Protein AF-A0A8D2DQ46-F1 (afdb_monomer_lite)

Sequence (58 aa):
MLSPMANIILNGEKLKAFPLKTGTRQGSRSETGDIAIRDLQLYYKAIVTKTAWYWYQN

pLDDT: mean 70.68, std 15.44, range [43.56, 95.5]

Structure (mmCIF, N/CA/C/O backbone):
data_AF-A0A8D2DQ46-F1
#
_entry.id   AF-A0A8D2DQ46-F1
#
loop_
_atom_site.group_PDB
_atom_site.id
_atom_site.type_symbol
_atom_site.label_atom_id
_atom_site.label_alt_id
_atom_site.label_comp_id
_atom_site.label_asym_id
_atom_site.label_entity_id
_atom_site.label_seq_id
_atom_site.pdbx_PDB_ins_code
_atom_site.Cartn_x
_atom_site.Cartn_y
_atom_site.Cartn_z
_atom_site.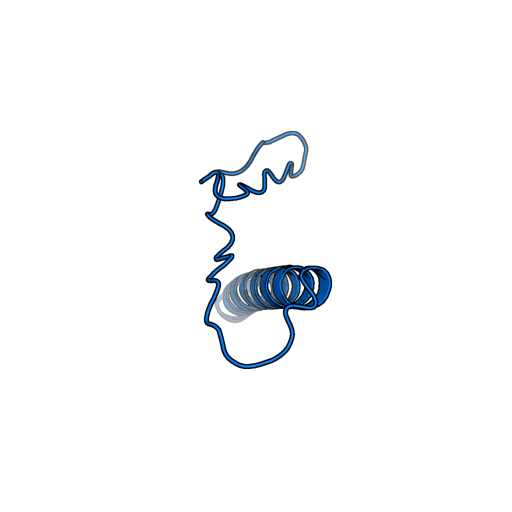occupancy
_atom_site.B_iso_or_equiv
_atom_site.auth_seq_id
_atom_site.auth_comp_id
_atom_site.auth_asym_id
_atom_site.auth_atom_id
_atom_site.pdbx_PDB_model_num
ATOM 1 N N . MET A 1 1 ? 11.099 11.970 -24.312 1.00 44.03 1 MET A N 1
ATOM 2 C CA . MET A 1 1 ? 11.373 11.248 -23.051 1.00 44.03 1 MET A CA 1
ATOM 3 C C . MET A 1 1 ? 10.072 11.209 -22.259 1.00 44.03 1 MET A C 1
ATOM 5 O O . MET A 1 1 ? 9.727 12.199 -21.634 1.00 44.03 1 MET A O 1
ATOM 9 N N . LEU A 1 2 ? 9.271 10.152 -22.419 1.00 50.59 2 LEU A N 1
ATOM 10 C CA . LEU A 1 2 ? 7.942 10.051 -21.803 1.00 50.59 2 LEU A CA 1
ATOM 11 C C . LEU A 1 2 ? 8.083 9.352 -20.447 1.00 50.59 2 LEU A C 1
ATOM 13 O O . LEU A 1 2 ? 8.498 8.198 -20.399 1.00 50.59 2 LEU A O 1
ATOM 17 N N . SER A 1 3 ? 7.779 10.049 -19.351 1.00 54.34 3 SER A N 1
ATOM 18 C CA . SER A 1 3 ? 7.659 9.411 -18.038 1.00 54.34 3 SER A CA 1
ATOM 19 C C . SER A 1 3 ? 6.401 8.537 -18.022 1.00 54.34 3 SER A C 1
ATOM 21 O O . SER A 1 3 ? 5.326 9.044 -18.351 1.00 54.34 3 SER A O 1
ATOM 23 N N . PRO A 1 4 ? 6.485 7.255 -17.637 1.00 58.28 4 PRO A N 1
ATOM 24 C CA . PRO A 1 4 ? 5.292 6.441 -17.474 1.00 58.28 4 PRO A CA 1
ATOM 25 C C . PRO A 1 4 ? 4.472 6.965 -16.288 1.00 58.28 4 PRO A C 1
ATOM 27 O O . PRO A 1 4 ? 4.955 7.063 -15.159 1.00 58.28 4 PRO A O 1
ATOM 30 N N . MET A 1 5 ? 3.220 7.329 -16.557 1.00 58.59 5 MET A N 1
ATOM 31 C CA . MET A 1 5 ? 2.242 7.714 -15.542 1.00 58.59 5 MET A CA 1
ATOM 32 C C . MET A 1 5 ? 1.308 6.536 -15.279 1.00 58.59 5 MET A C 1
ATOM 34 O O . MET A 1 5 ? 0.631 6.065 -16.193 1.00 58.59 5 MET A O 1
ATOM 38 N N . ALA A 1 6 ? 1.253 6.070 -14.031 1.00 64.31 6 ALA A N 1
ATOM 39 C CA . ALA A 1 6 ? 0.275 5.070 -13.625 1.00 64.31 6 ALA A CA 1
ATOM 40 C C . ALA A 1 6 ? -1.066 5.742 -13.306 1.00 64.31 6 ALA A C 1
ATOM 42 O O . ALA A 1 6 ? -1.119 6.736 -12.581 1.00 64.31 6 ALA A O 1
ATOM 43 N N . ASN A 1 7 ? -2.151 5.178 -13.835 1.00 63.88 7 ASN A N 1
ATOM 44 C CA . ASN A 1 7 ? -3.520 5.553 -13.498 1.00 63.88 7 ASN A CA 1
ATOM 45 C C . ASN A 1 7 ? -4.152 4.384 -12.738 1.00 63.88 7 ASN A C 1
ATOM 47 O O . ASN A 1 7 ? -4.181 3.274 -13.263 1.00 63.88 7 ASN A O 1
ATOM 51 N N . ILE A 1 8 ? -4.655 4.627 -11.528 1.00 66.62 8 ILE A N 1
ATOM 52 C CA . ILE A 1 8 ? -5.316 3.605 -10.703 1.00 66.62 8 ILE A CA 1
ATOM 53 C C . ILE A 1 8 ? -6.794 3.987 -10.575 1.00 66.62 8 ILE A C 1
ATOM 55 O O . ILE A 1 8 ? -7.108 5.137 -10.262 1.00 66.62 8 ILE A O 1
ATOM 59 N N . ILE A 1 9 ? -7.692 3.036 -10.847 1.00 73.88 9 ILE A N 1
ATOM 60 C CA . ILE A 1 9 ? -9.144 3.185 -10.677 1.00 73.88 9 ILE A CA 1
ATOM 61 C C . ILE A 1 9 ? -9.539 2.403 -9.424 1.00 73.88 9 ILE A C 1
ATOM 63 O O . ILE A 1 9 ? -9.319 1.194 -9.369 1.00 73.88 9 ILE A O 1
ATOM 67 N N . LEU A 1 10 ? -10.112 3.077 -8.428 1.00 60.62 10 LEU A N 1
ATOM 68 C CA . LEU A 1 10 ? -10.633 2.462 -7.208 1.00 60.62 10 LEU A CA 1
ATOM 69 C C . LEU A 1 10 ? -12.138 2.709 -7.146 1.00 60.62 10 LEU A C 1
ATOM 71 O O . LEU A 1 10 ? -12.563 3.857 -7.146 1.00 60.62 10 LEU A O 1
ATOM 75 N N . ASN A 1 11 ? -12.946 1.648 -7.097 1.00 61.56 11 ASN A N 1
ATOM 76 C CA . ASN A 1 11 ? -14.410 1.750 -6.995 1.00 61.56 11 ASN A CA 1
ATOM 77 C C . ASN A 1 11 ? -15.053 2.651 -8.075 1.00 61.56 11 ASN A C 1
ATOM 79 O O . ASN A 1 11 ? -16.050 3.317 -7.824 1.00 61.56 11 ASN A O 1
ATOM 83 N N . GLY A 1 12 ? -14.466 2.696 -9.276 1.00 77.25 12 GLY A N 1
ATOM 84 C CA . GLY A 1 12 ? -14.912 3.564 -10.375 1.00 77.25 12 GLY A CA 1
ATOM 85 C C . GLY A 1 12 ? -14.360 4.994 -10.335 1.00 77.25 12 GLY A C 1
ATOM 86 O O . GLY A 1 12 ? -14.483 5.713 -11.324 1.00 77.25 12 GLY A O 1
ATOM 87 N N . GLU A 1 13 ? -13.677 5.393 -9.261 1.00 71.06 13 GLU A N 1
ATOM 88 C CA . GLU A 1 13 ? -13.022 6.694 -9.150 1.00 71.06 13 GLU A CA 1
ATOM 89 C C . GLU A 1 13 ? -11.553 6.610 -9.577 1.00 71.06 13 GLU A C 1
ATOM 91 O O . GLU A 1 13 ? -10.758 5.807 -9.079 1.00 71.06 13 GLU A O 1
ATOM 96 N N . LYS A 1 14 ? -11.172 7.457 -10.536 1.00 69.19 14 LYS A N 1
ATOM 97 C CA . LYS A 1 14 ? -9.797 7.550 -11.027 1.00 69.19 14 LYS A CA 1
ATOM 98 C C . LYS A 1 14 ? -8.980 8.434 -10.088 1.00 69.19 14 LYS A C 1
ATOM 100 O O . LYS A 1 14 ? -9.213 9.640 -10.007 1.00 69.19 14 LYS A O 1
ATOM 105 N N . LEU A 1 15 ? -7.989 7.854 -9.419 1.00 67.00 15 LEU A N 1
ATOM 106 C CA . LEU A 1 15 ? -7.086 8.606 -8.548 1.00 67.00 15 LEU A CA 1
ATOM 107 C C . LEU A 1 15 ? -6.012 9.338 -9.368 1.00 67.00 15 LEU A C 1
ATOM 109 O O . LEU A 1 15 ? -5.656 8.923 -10.476 1.00 67.00 15 LEU A O 1
ATOM 113 N N . LYS A 1 16 ? -5.505 10.459 -8.831 1.00 63.91 16 LYS A N 1
ATOM 114 C CA . LYS A 1 16 ? -4.492 11.283 -9.510 1.00 63.91 16 LYS A CA 1
ATOM 115 C C . LYS A 1 16 ? -3.244 10.464 -9.841 1.00 63.91 16 LYS A C 1
ATOM 117 O O . LYS A 1 16 ? -2.743 9.709 -9.014 1.00 63.91 16 LYS A O 1
ATOM 122 N N . ALA A 1 17 ? -2.734 10.679 -11.052 1.00 60.12 17 ALA A N 1
ATOM 123 C CA . ALA A 1 17 ? -1.528 10.036 -11.544 1.00 60.12 17 ALA A CA 1
ATOM 124 C C . ALA A 1 17 ? -0.315 10.445 -10.699 1.00 60.12 17 ALA A C 1
ATOM 126 O O . ALA A 1 17 ? -0.027 11.636 -10.549 1.00 60.12 17 ALA A O 1
ATOM 127 N N . PHE A 1 18 ? 0.409 9.454 -10.182 1.00 68.19 18 PHE A N 1
ATOM 128 C CA . PHE A 1 18 ? 1.711 9.665 -9.562 1.00 68.19 18 PHE A CA 1
ATOM 129 C C . PHE A 1 18 ? 2.809 9.363 -10.588 1.00 68.19 18 PHE A C 1
ATOM 131 O O . PHE A 1 18 ? 2.701 8.379 -11.328 1.00 68.19 18 PHE A O 1
ATOM 138 N N . PRO A 1 19 ? 3.862 10.196 -10.670 1.00 60.69 19 PRO A N 1
ATOM 139 C CA . PRO A 1 19 ? 4.981 9.922 -11.555 1.00 60.69 19 PRO A CA 1
ATOM 140 C C . PRO A 1 19 ? 5.726 8.692 -11.030 1.00 60.69 19 PRO A C 1
ATOM 142 O O . PRO A 1 19 ? 6.338 8.749 -9.962 1.00 60.69 19 PRO A O 1
ATOM 145 N N . LEU A 1 20 ? 5.691 7.584 -11.775 1.00 65.81 20 LEU A N 1
ATOM 146 C CA . LEU A 1 20 ? 6.568 6.456 -11.485 1.00 65.81 20 LEU A CA 1
ATOM 147 C C . LEU A 1 20 ? 7.992 6.911 -11.791 1.00 65.81 20 LEU A C 1
ATOM 149 O O . LEU A 1 20 ? 8.299 7.331 -12.913 1.00 65.81 20 LEU A O 1
ATOM 153 N N . LYS A 1 21 ? 8.863 6.900 -10.779 1.00 62.91 21 LYS A N 1
ATOM 154 C CA . LYS A 1 21 ? 10.250 7.328 -10.950 1.00 62.91 21 LYS A CA 1
ATOM 155 C C . LYS A 1 21 ? 11.017 6.245 -11.700 1.00 62.91 21 LYS A C 1
ATOM 157 O O . LYS A 1 21 ? 11.758 5.472 -11.106 1.00 62.91 21 LYS A O 1
ATOM 162 N N . THR A 1 22 ? 10.921 6.236 -13.025 1.00 53.84 22 THR A N 1
ATOM 163 C CA . THR A 1 22 ? 11.888 5.535 -13.876 1.00 53.84 22 THR A CA 1
ATOM 164 C C . THR A 1 22 ? 13.152 6.383 -13.977 1.00 53.84 22 THR A C 1
ATOM 166 O O . THR A 1 22 ? 13.446 6.990 -15.005 1.00 53.84 22 THR A O 1
ATOM 169 N N . GLY A 1 23 ? 13.875 6.511 -12.866 1.00 49.78 23 GLY A N 1
ATOM 170 C CA . GLY A 1 23 ? 15.208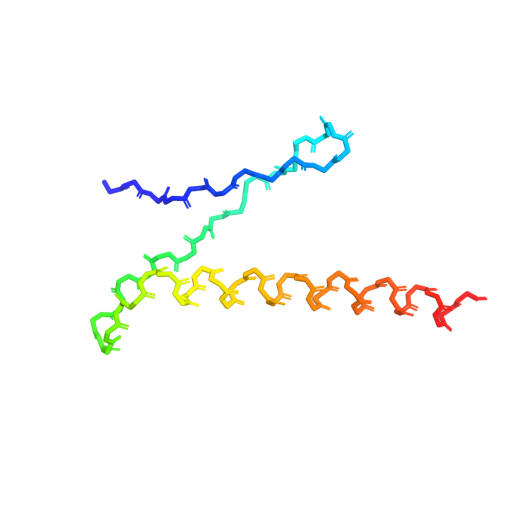 7.089 -12.894 1.00 49.78 23 GLY A CA 1
ATOM 171 C C . GLY A 1 23 ? 16.153 6.084 -13.537 1.00 49.78 23 GLY A C 1
ATOM 172 O O . GLY A 1 23 ? 16.525 5.108 -12.893 1.00 49.78 23 GLY A O 1
ATOM 173 N N . THR A 1 24 ? 16.576 6.315 -14.780 1.00 49.41 24 THR A N 1
ATOM 174 C CA . THR A 1 24 ? 17.785 5.691 -15.334 1.00 49.41 24 THR A CA 1
ATOM 175 C C . THR A 1 24 ? 18.993 6.209 -14.556 1.00 49.41 24 THR A C 1
ATOM 177 O O . THR A 1 24 ? 19.705 7.107 -15.001 1.00 49.41 24 THR A O 1
ATOM 180 N N . ARG A 1 25 ? 19.222 5.676 -13.354 1.00 50.50 25 ARG A N 1
ATOM 181 C CA . ARG A 1 25 ? 20.536 5.727 -12.721 1.00 50.50 25 ARG A CA 1
ATOM 182 C C . ARG A 1 25 ? 21.312 4.545 -13.280 1.00 50.50 25 ARG A C 1
ATOM 184 O O . ARG A 1 25 ? 21.048 3.397 -12.943 1.00 50.50 25 ARG A O 1
ATOM 191 N N . GLN A 1 26 ? 22.221 4.844 -14.200 1.00 56.59 26 GLN A N 1
ATOM 192 C CA . GLN A 1 26 ? 23.218 3.909 -14.697 1.00 56.59 26 GLN A CA 1
ATOM 193 C C . GLN A 1 26 ? 24.024 3.406 -13.491 1.00 56.59 26 GLN A C 1
ATOM 195 O O . GLN A 1 26 ? 24.814 4.142 -12.906 1.00 56.59 26 GLN A O 1
ATOM 200 N N . GLY A 1 27 ? 23.714 2.187 -13.051 1.00 47.28 27 GLY A N 1
ATOM 201 C CA . GLY A 1 27 ? 24.249 1.601 -11.827 1.00 47.28 27 GLY A CA 1
ATOM 202 C C . GLY A 1 27 ? 23.366 0.463 -11.323 1.00 47.28 27 GLY A C 1
ATOM 203 O O . GLY A 1 27 ? 22.636 0.632 -10.355 1.00 47.28 27 GLY A O 1
ATOM 204 N N . SER A 1 28 ? 23.485 -0.692 -11.983 1.00 46.91 28 SER A N 1
ATOM 205 C CA . SER A 1 28 ? 22.848 -1.996 -11.718 1.00 46.91 28 SER A CA 1
ATOM 206 C C . SER A 1 28 ? 21.396 -2.188 -12.202 1.00 46.91 28 SER A C 1
ATOM 208 O O . SER A 1 28 ? 20.475 -1.478 -11.822 1.00 46.91 28 SER A O 1
ATOM 210 N N . ARG A 1 29 ? 21.277 -3.169 -13.112 1.00 43.56 29 ARG A N 1
ATOM 211 C CA . ARG A 1 29 ? 20.103 -3.817 -13.727 1.00 43.56 29 ARG A CA 1
ATOM 212 C C . ARG A 1 29 ? 18.732 -3.238 -13.369 1.00 43.56 29 ARG A C 1
ATOM 214 O O . ARG A 1 29 ? 18.116 -3.569 -12.365 1.00 43.56 29 ARG A O 1
ATOM 221 N N . SER A 1 30 ? 18.218 -2.456 -14.307 1.00 60.19 30 SER A N 1
ATOM 222 C CA . SER A 1 30 ? 16.799 -2.193 -14.487 1.00 60.19 30 SER A CA 1
ATOM 223 C C . SER A 1 30 ? 16.069 -3.476 -14.897 1.00 60.19 30 SER A C 1
ATOM 225 O O . SER A 1 30 ? 15.840 -3.721 -16.080 1.00 60.19 30 SER A O 1
ATOM 227 N N . GLU A 1 31 ? 15.679 -4.282 -13.916 1.00 58.41 31 GLU A N 1
ATOM 228 C CA . GLU A 1 31 ? 14.503 -5.142 -14.036 1.00 58.41 31 GLU A CA 1
ATOM 229 C C . GLU A 1 31 ? 13.301 -4.214 -13.840 1.00 58.41 31 GLU A C 1
ATOM 231 O O . GLU A 1 31 ? 12.805 -4.008 -12.739 1.00 58.41 31 GLU A O 1
ATOM 236 N N . THR A 1 32 ? 12.910 -3.516 -14.911 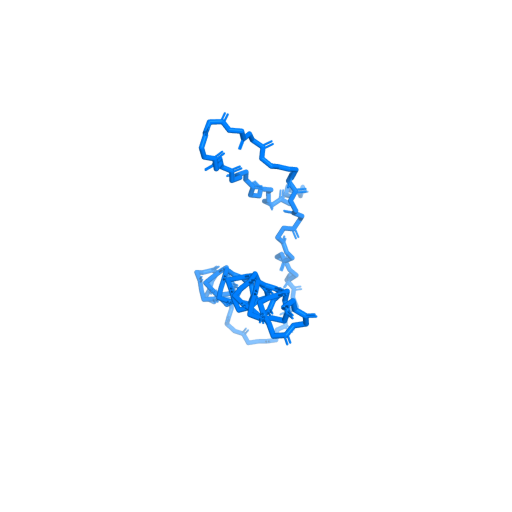1.00 59.03 32 THR A N 1
ATOM 237 C CA . THR A 1 32 ? 11.865 -2.473 -14.917 1.00 59.03 32 THR A CA 1
ATOM 238 C C . THR A 1 32 ? 10.555 -2.918 -14.239 1.00 59.03 32 THR A C 1
ATOM 240 O O . THR A 1 32 ? 9.817 -2.074 -13.731 1.00 59.03 32 THR A O 1
ATOM 243 N N . GLY A 1 33 ? 10.292 -4.229 -14.171 1.00 62.47 33 GLY A N 1
ATOM 244 C CA . GLY A 1 33 ? 9.198 -4.818 -13.394 1.00 62.47 33 GLY A CA 1
ATOM 245 C C . GLY A 1 33 ? 9.384 -4.721 -11.875 1.00 62.47 33 GLY A C 1
ATOM 246 O O . GLY A 1 33 ? 8.456 -4.318 -11.180 1.00 62.47 33 GLY A O 1
ATOM 247 N N . ASP A 1 34 ? 10.578 -4.992 -11.350 1.00 65.56 34 ASP A N 1
ATOM 248 C CA . ASP A 1 34 ? 10.849 -5.045 -9.907 1.00 65.56 34 ASP A CA 1
ATOM 249 C C . ASP A 1 34 ? 10.752 -3.681 -9.228 1.00 65.56 34 ASP A C 1
ATOM 251 O O . ASP A 1 34 ? 10.283 -3.571 -8.094 1.00 65.56 34 ASP A O 1
ATOM 255 N N . ILE A 1 35 ? 11.161 -2.617 -9.921 1.00 68.12 35 ILE A N 1
ATOM 256 C CA . ILE A 1 35 ? 11.057 -1.248 -9.399 1.00 68.12 35 ILE A CA 1
ATOM 257 C C . ILE A 1 35 ? 9.580 -0.848 -9.278 1.00 68.12 35 ILE A C 1
ATOM 259 O O . ILE A 1 35 ? 9.167 -0.345 -8.234 1.00 68.12 35 ILE A O 1
ATOM 263 N N . ALA A 1 36 ? 8.770 -1.140 -10.301 1.00 75.44 36 ALA A N 1
ATOM 264 C CA . ALA A 1 36 ? 7.332 -0.874 -10.276 1.00 75.44 36 ALA A CA 1
ATOM 265 C C . ALA A 1 36 ? 6.606 -1.719 -9.212 1.00 75.44 36 ALA A C 1
ATOM 267 O O . ALA A 1 36 ? 5.743 -1.207 -8.496 1.00 75.44 36 ALA A O 1
ATOM 268 N N . ILE A 1 37 ? 6.990 -2.992 -9.057 1.00 75.31 37 ILE A N 1
ATOM 269 C CA . ILE A 1 37 ? 6.472 -3.877 -8.004 1.00 75.31 37 ILE A CA 1
ATOM 270 C C . ILE A 1 37 ? 6.832 -3.329 -6.619 1.00 75.31 37 ILE A C 1
ATOM 272 O O . ILE A 1 37 ? 5.979 -3.301 -5.729 1.00 75.31 37 ILE A O 1
ATOM 276 N N . ARG A 1 38 ? 8.062 -2.838 -6.427 1.00 79.00 38 ARG A N 1
ATOM 277 C CA . ARG A 1 38 ? 8.504 -2.256 -5.154 1.00 79.00 38 ARG A CA 1
ATOM 278 C C . ARG A 1 38 ? 7.739 -0.981 -4.802 1.00 79.00 38 ARG A C 1
ATOM 280 O O . ARG A 1 38 ? 7.324 -0.833 -3.653 1.00 79.00 38 ARG A O 1
ATOM 287 N N . ASP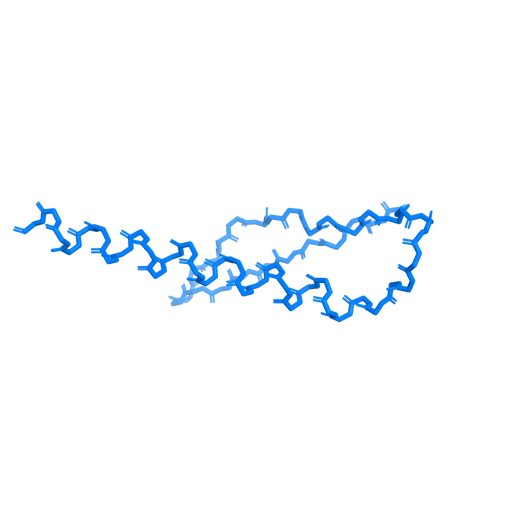 A 1 39 ? 7.496 -0.103 -5.772 1.00 77.62 39 ASP A N 1
ATOM 288 C CA . ASP A 1 39 ? 6.702 1.114 -5.566 1.00 77.62 39 ASP A CA 1
ATOM 289 C C . ASP A 1 39 ? 5.239 0.787 -5.206 1.00 77.62 39 ASP A C 1
ATOM 291 O O . ASP A 1 39 ? 4.678 1.386 -4.282 1.00 77.62 39 ASP A O 1
ATOM 295 N N . LEU A 1 40 ? 4.637 -0.221 -5.851 1.00 82.19 40 LEU A N 1
ATOM 296 C CA . LEU A 1 40 ? 3.290 -0.698 -5.514 1.00 82.19 40 LEU A CA 1
ATOM 297 C C . LEU A 1 40 ? 3.226 -1.311 -4.104 1.00 82.19 40 LEU A C 1
ATOM 299 O O . LEU A 1 40 ? 2.290 -1.041 -3.348 1.00 82.19 40 LEU A O 1
ATOM 303 N N . GLN A 1 41 ? 4.232 -2.101 -3.719 1.00 86.56 41 GLN A N 1
ATOM 304 C CA . GLN A 1 41 ? 4.320 -2.667 -2.370 1.00 86.56 41 GLN A CA 1
ATOM 305 C C . GLN A 1 41 ? 4.457 -1.582 -1.293 1.00 86.56 41 GLN A C 1
ATOM 307 O O . GLN A 1 41 ? 3.822 -1.682 -0.240 1.00 86.56 41 GLN A O 1
ATOM 312 N N . LEU A 1 42 ? 5.259 -0.540 -1.540 1.00 86.75 42 LEU A N 1
ATOM 313 C CA . LEU A 1 42 ? 5.393 0.598 -0.624 1.00 86.75 42 LEU A CA 1
ATOM 314 C C . LEU A 1 42 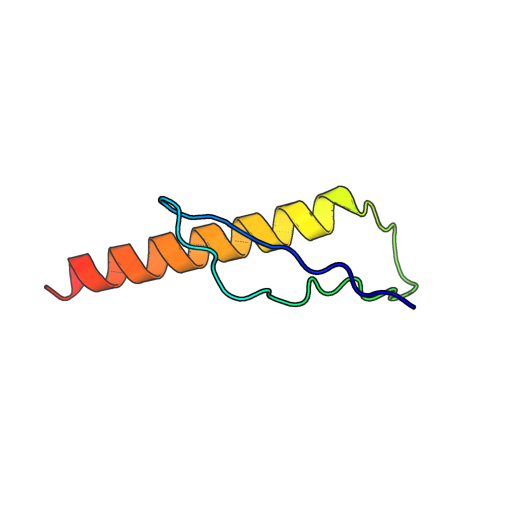? 4.072 1.362 -0.480 1.00 86.75 42 LEU A C 1
ATOM 316 O O . LEU A 1 42 ? 3.685 1.702 0.639 1.00 86.75 42 LEU A O 1
ATOM 320 N N . TYR A 1 43 ? 3.353 1.575 -1.583 1.00 84.75 43 TYR A N 1
ATOM 321 C CA . TYR A 1 43 ? 2.037 2.212 -1.572 1.00 84.75 43 TYR A CA 1
ATOM 322 C C . TYR A 1 43 ? 1.012 1.419 -0.751 1.00 84.75 43 TYR A C 1
ATOM 324 O O . TYR A 1 43 ? 0.348 1.986 0.121 1.00 84.75 43 TYR A O 1
ATOM 332 N N . TYR A 1 44 ? 0.927 0.102 -0.963 1.00 90.75 44 TYR A N 1
ATOM 333 C CA . TYR A 1 44 ? 0.025 -0.754 -0.191 1.00 90.75 44 TYR A CA 1
ATOM 334 C C . TYR A 1 44 ? 0.360 -0.723 1.307 1.00 90.75 44 TYR A C 1
ATOM 336 O O . TYR A 1 44 ? -0.527 -0.516 2.136 1.00 90.75 44 TYR A O 1
ATOM 344 N N . LYS A 1 45 ? 1.650 -0.827 1.663 1.00 91.12 45 LYS A N 1
ATOM 345 C CA . LYS A 1 45 ? 2.108 -0.686 3.055 1.00 91.12 45 LYS A CA 1
ATOM 346 C C . LYS A 1 45 ? 1.694 0.654 3.663 1.00 91.12 45 LYS A C 1
ATOM 348 O O . LYS A 1 45 ? 1.245 0.674 4.808 1.00 91.12 45 LYS A O 1
ATOM 353 N N . ALA A 1 46 ? 1.811 1.754 2.920 1.00 89.75 46 ALA A N 1
ATOM 354 C CA . ALA A 1 46 ? 1.416 3.075 3.399 1.00 89.75 46 ALA A CA 1
ATOM 355 C C . ALA A 1 46 ? -0.095 3.168 3.671 1.00 89.75 46 ALA A C 1
ATOM 357 O O . ALA A 1 46 ? -0.481 3.686 4.720 1.00 89.75 46 ALA A O 1
ATOM 358 N N . ILE A 1 47 ? -0.943 2.631 2.781 1.00 92.69 47 ILE A N 1
ATOM 359 C CA . ILE A 1 47 ? -2.400 2.595 2.996 1.00 92.69 47 ILE A CA 1
ATOM 360 C C . ILE A 1 47 ? -2.733 1.784 4.241 1.00 92.69 47 ILE A C 1
ATOM 362 O O . ILE A 1 47 ? -3.379 2.319 5.137 1.00 92.69 47 ILE A O 1
ATOM 366 N N . VAL A 1 48 ? -2.262 0.534 4.312 1.00 93.31 48 VAL A N 1
ATOM 367 C CA . VAL A 1 48 ? -2.548 -0.375 5.434 1.00 93.31 48 VAL A CA 1
ATOM 368 C C . VAL A 1 48 ? -2.119 0.251 6.753 1.00 93.31 48 VAL A C 1
ATOM 370 O O . VAL A 1 48 ? -2.859 0.212 7.731 1.00 93.31 48 VAL A O 1
ATOM 373 N N . THR A 1 49 ? -0.950 0.889 6.764 1.00 95.00 49 THR A N 1
ATOM 374 C CA . THR A 1 49 ? -0.440 1.587 7.943 1.00 95.00 49 THR A CA 1
ATOM 375 C C . THR A 1 49 ? -1.350 2.754 8.315 1.00 95.00 49 THR A C 1
ATOM 377 O O . THR A 1 49 ? -1.762 2.852 9.464 1.00 95.00 49 THR A O 1
ATOM 380 N N . LYS A 1 50 ? -1.733 3.613 7.361 1.00 92.25 50 LYS A N 1
ATOM 381 C CA . LYS A 1 50 ? -2.626 4.757 7.614 1.00 92.25 50 LYS A CA 1
ATOM 382 C C . LYS A 1 50 ? -4.004 4.318 8.116 1.00 92.25 50 LYS A C 1
ATOM 384 O O . LYS A 1 50 ? -4.534 4.939 9.033 1.00 92.25 50 LYS A O 1
ATOM 389 N N . THR A 1 51 ? -4.573 3.256 7.550 1.00 94.56 51 THR A N 1
ATOM 390 C CA . THR A 1 51 ? -5.853 2.704 8.009 1.00 94.56 51 THR A CA 1
ATOM 391 C C . THR A 1 51 ? -5.719 2.063 9.384 1.00 94.56 51 THR A C 1
ATOM 393 O O . THR A 1 51 ? -6.565 2.298 10.234 1.00 94.56 51 THR A O 1
ATOM 396 N N . ALA A 1 52 ? -4.644 1.314 9.645 1.00 95.50 52 ALA A N 1
ATOM 397 C CA . ALA A 1 52 ? -4.397 0.719 10.957 1.00 95.50 52 ALA A CA 1
ATOM 398 C C . ALA A 1 52 ? -4.200 1.791 12.040 1.00 95.50 52 ALA A C 1
ATOM 400 O O . ALA A 1 52 ? -4.765 1.671 13.121 1.00 95.50 52 ALA A O 1
ATOM 401 N N . TRP A 1 53 ? -3.472 2.871 11.735 1.00 94.12 53 TRP A N 1
ATOM 402 C CA . TRP A 1 53 ? -3.342 4.027 12.626 1.00 94.12 53 TRP A CA 1
ATOM 403 C C . TRP A 1 53 ? -4.685 4.695 12.914 1.00 94.12 53 TRP A C 1
ATOM 405 O O . TRP A 1 53 ? -4.945 5.038 14.061 1.00 94.12 53 TRP A O 1
ATOM 415 N N . TYR A 1 54 ? -5.541 4.859 11.901 1.00 90.19 54 TYR A N 1
ATOM 416 C CA . TYR A 1 54 ? -6.884 5.410 12.086 1.00 90.19 54 TYR A CA 1
ATOM 417 C C . TYR A 1 54 ? -7.728 4.551 13.038 1.00 90.19 54 TYR A C 1
ATOM 419 O O . TYR A 1 54 ? -8.340 5.089 13.953 1.00 90.19 54 TYR A O 1
ATOM 427 N N . TRP A 1 55 ? -7.691 3.224 12.879 1.00 91.75 55 TRP A N 1
ATOM 428 C CA . TRP A 1 55 ? -8.377 2.294 13.782 1.00 91.75 55 TRP A CA 1
ATOM 429 C C . TRP A 1 55 ? -7.784 2.258 15.192 1.00 91.75 55 TRP A C 1
ATOM 431 O O . TRP A 1 55 ? -8.516 2.049 16.144 1.00 91.75 55 TRP A O 1
ATOM 441 N N . TYR A 1 56 ? -6.473 2.445 15.346 1.00 91.12 56 TYR A N 1
ATOM 442 C CA . TYR A 1 56 ? -5.830 2.464 16.663 1.00 91.12 56 TYR A CA 1
ATOM 443 C C . TYR A 1 56 ? -6.126 3.745 17.459 1.00 91.12 56 TYR A C 1
ATOM 445 O O . TYR A 1 56 ? -6.074 3.745 18.684 1.00 91.12 56 TYR A O 1
ATOM 453 N N . GLN A 1 57 ? -6.376 4.858 16.768 1.00 79.69 57 GLN A N 1
ATOM 454 C CA . GLN A 1 57 ? -6.645 6.158 17.389 1.00 79.69 57 GLN A CA 1
ATOM 455 C C . GLN A 1 57 ? -8.123 6.385 17.739 1.00 79.69 57 GLN A C 1
ATOM 457 O O . GLN A 1 57 ? -8.415 7.345 18.449 1.00 79.69 57 GLN A O 1
ATOM 462 N N . ASN A 1 58 ? -9.032 5.553 17.226 1.00 75.69 58 ASN A N 1
ATOM 463 C CA . ASN A 1 58 ? -10.477 5.671 17.417 1.00 75.69 58 ASN A CA 1
ATOM 464 C C . ASN A 1 58 ? -10.999 4.595 18.368 1.00 75.69 58 ASN A C 1
ATOM 466 O O . ASN A 1 58 ? -11.731 4.957 19.310 1.00 75.69 58 ASN A O 1
#

Foldseek 3Di:
DDFDWDWDADPNDIDDTDGLPPPPPVDDDCPVVVSVVVVVVVVVVVVVVVVVVVVVVD

Secondary structure (DSSP, 8-state):
--PPEE--EETTEEPPPEE------SSS---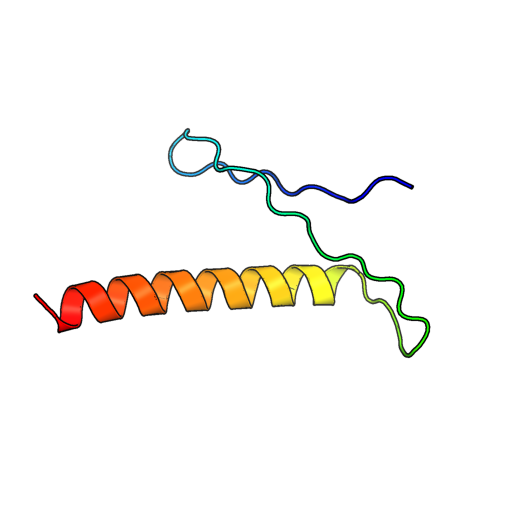HHHHHHHHHHHHHHHHHHHHHHHHHH-

Radius of gyration: 14.88 Å; chains: 1; bounding box: 39×16×40 Å

Organism: Sciurus vulgaris (NCBI:txid55149)